Protein AF-A0A3Q9JPT2-F1 (afdb_monomer_lite)

pLDDT: mean 96.61, std 3.3, range [71.19, 98.75]

Foldseek 3Di:
DPPPDADEAAFAALDDDDPPPPGHHLVNCVVVVHQEYEFPPPCCCVPVVQDLLRRLSRLLSNVVSRHDYDYDFFDDPVCVVVVNTVVRRCRNCVSNVVRD

Organism: NCBI:txid167145

Structure (mmCIF, N/CA/C/O backbone):
data_AF-A0A3Q9JPT2-F1
#
_entry.id   AF-A0A3Q9JPT2-F1
#
loop_
_atom_site.group_PDB
_atom_site.id
_atom_site.type_symbol
_atom_site.label_atom_id
_atom_site.label_alt_id
_atom_site.label_comp_id
_atom_site.label_asym_id
_atom_site.label_entity_id
_atom_site.label_seq_id
_atom_site.pdbx_PDB_ins_code
_atom_site.Cartn_x
_atom_site.Cartn_y
_atom_site.Cartn_z
_atom_site.occupancy
_atom_site.B_iso_or_equiv
_atom_site.auth_seq_id
_atom_site.auth_comp_id
_atom_site.auth_asym_id
_atom_site.auth_atom_id
_atom_site.pdbx_PDB_model_num
ATOM 1 N N . ALA A 1 1 ? 16.613 -14.357 -1.418 1.00 71.19 1 ALA A N 1
ATOM 2 C CA . ALA A 1 1 ? 15.953 -14.905 -0.216 1.00 71.19 1 ALA A CA 1
ATOM 3 C C . ALA A 1 1 ? 15.820 -16.420 -0.386 1.00 71.19 1 ALA A C 1
ATOM 5 O O . ALA A 1 1 ? 15.939 -16.871 -1.524 1.00 71.19 1 ALA A O 1
ATOM 6 N N . PRO A 1 2 ? 15.639 -17.210 0.687 1.00 89.12 2 PRO A N 1
ATOM 7 C CA . PRO A 1 2 ? 15.261 -18.620 0.566 1.00 89.12 2 PRO A CA 1
ATOM 8 C C . PRO A 1 2 ? 14.065 -18.806 -0.381 1.00 89.12 2 PRO A C 1
ATOM 10 O O . PRO A 1 2 ? 13.260 -17.889 -0.526 1.00 89.12 2 PRO A O 1
ATOM 13 N N . ALA A 1 3 ? 13.926 -19.979 -1.008 1.00 89.31 3 ALA A N 1
ATOM 14 C CA . ALA A 1 3 ? 12.908 -20.224 -2.041 1.00 89.31 3 ALA A CA 1
ATOM 15 C C . ALA A 1 3 ? 11.451 -19.995 -1.576 1.00 89.31 3 ALA A C 1
ATOM 17 O O . ALA A 1 3 ? 10.565 -19.795 -2.398 1.00 89.31 3 ALA A O 1
ATOM 18 N N . ASN A 1 4 ? 11.205 -20.005 -0.265 1.00 94.50 4 ASN A N 1
ATOM 19 C CA . ASN A 1 4 ? 9.907 -19.796 0.377 1.00 94.50 4 ASN A CA 1
ATOM 20 C C . ASN A 1 4 ? 9.755 -18.412 1.041 1.00 94.50 4 ASN A C 1
ATOM 22 O O . ASN A 1 4 ? 8.855 -18.223 1.855 1.00 94.50 4 ASN A O 1
ATOM 26 N N . VAL A 1 5 ? 10.647 -17.463 0.752 1.00 95.38 5 VAL A N 1
ATOM 27 C CA . VAL A 1 5 ? 10.618 -16.113 1.324 1.00 95.38 5 VAL A CA 1
ATOM 28 C C . VAL A 1 5 ? 10.559 -15.094 0.194 1.00 95.38 5 VAL A C 1
ATOM 30 O O . VAL A 1 5 ? 11.487 -14.983 -0.607 1.00 95.38 5 VAL A O 1
ATOM 33 N N . GLU A 1 6 ? 9.483 -14.312 0.158 1.00 95.62 6 GLU A N 1
ATOM 34 C CA . GLU A 1 6 ? 9.329 -13.188 -0.767 1.00 95.62 6 GLU A CA 1
ATOM 35 C C . GLU A 1 6 ? 9.680 -11.858 -0.079 1.00 95.62 6 GLU A C 1
ATOM 37 O O . GLU A 1 6 ? 9.492 -11.688 1.126 1.00 95.62 6 GLU A O 1
ATOM 42 N N . VAL A 1 7 ? 10.201 -10.903 -0.852 1.00 96.31 7 VAL A N 1
ATOM 43 C CA . VAL A 1 7 ? 10.542 -9.552 -0.379 1.00 96.31 7 VAL A CA 1
ATOM 44 C C . VAL A 1 7 ? 9.420 -8.585 -0.754 1.00 96.31 7 VAL A C 1
ATOM 46 O O . VAL A 1 7 ? 8.910 -8.628 -1.875 1.00 96.31 7 VAL A O 1
ATOM 49 N N . ALA A 1 8 ? 9.072 -7.691 0.173 1.00 98.25 8 ALA A N 1
ATOM 50 C CA . ALA A 1 8 ? 8.089 -6.633 -0.033 1.00 98.25 8 ALA A CA 1
ATOM 51 C C . ALA A 1 8 ? 8.690 -5.250 0.247 1.00 98.25 8 ALA A C 1
ATOM 53 O O . ALA A 1 8 ? 9.423 -5.063 1.220 1.00 98.25 8 ALA A O 1
ATOM 54 N N . ALA A 1 9 ? 8.335 -4.264 -0.575 1.00 98.44 9 ALA A N 1
ATOM 55 C CA . ALA A 1 9 ? 8.610 -2.862 -0.288 1.00 98.44 9 ALA A CA 1
ATOM 56 C C . ALA A 1 9 ? 7.621 -2.311 0.752 1.00 98.44 9 ALA A C 1
ATOM 58 O O . ALA A 1 9 ? 6.463 -2.723 0.813 1.00 98.44 9 ALA A O 1
ATOM 59 N N . GLN A 1 10 ? 8.055 -1.338 1.553 1.00 98.44 10 GLN A N 1
ATOM 60 C CA . GLN A 1 10 ? 7.214 -0.745 2.606 1.00 98.44 10 GLN A CA 1
ATOM 61 C C . GLN A 1 10 ? 6.304 0.392 2.115 1.00 98.44 10 GLN A C 1
ATOM 63 O O . GLN A 1 10 ? 5.416 0.825 2.848 1.00 98.44 10 GLN A O 1
ATOM 68 N N . ASN A 1 11 ? 6.571 0.924 0.921 1.00 98.38 11 ASN A N 1
ATOM 69 C CA . ASN A 1 11 ? 5.793 1.966 0.256 1.00 98.38 11 ASN A CA 1
ATOM 70 C C . ASN A 1 11 ? 6.226 2.052 -1.218 1.00 98.38 11 ASN A C 1
ATOM 72 O O . ASN A 1 11 ? 7.357 1.703 -1.558 1.00 98.38 11 ASN A O 1
ATOM 76 N N . CYS A 1 12 ? 5.354 2.582 -2.071 1.00 98.00 12 CYS A N 1
ATOM 77 C CA . CYS A 1 12 ? 5.700 3.061 -3.406 1.00 98.00 12 CYS A CA 1
ATOM 78 C C . CYS A 1 12 ? 4.824 4.264 -3.779 1.00 98.00 12 CYS A C 1
ATOM 80 O O . CYS A 1 12 ? 3.803 4.546 -3.137 1.00 98.00 12 CYS A O 1
ATOM 82 N N . TYR A 1 13 ? 5.211 4.986 -4.825 1.00 97.62 13 TYR A N 1
ATOM 83 C CA . TYR A 1 13 ? 4.478 6.158 -5.285 1.00 97.62 13 TYR A CA 1
ATOM 84 C C . TYR A 1 13 ? 3.398 5.823 -6.320 1.00 97.62 13 TYR A C 1
ATOM 86 O O . TYR A 1 13 ? 3.350 4.740 -6.894 1.00 97.62 13 TYR A O 1
ATOM 94 N N . LYS A 1 14 ? 2.505 6.787 -6.554 1.00 96.25 14 LYS A N 1
ATOM 95 C CA . LYS A 1 14 ? 1.334 6.684 -7.447 1.00 96.25 14 LYS A CA 1
ATOM 96 C C . LYS A 1 14 ? 1.627 7.059 -8.910 1.00 96.25 14 LYS A C 1
ATOM 98 O O . LYS A 1 14 ? 0.704 7.442 -9.624 1.00 96.25 14 LYS A O 1
ATOM 103 N N . ALA A 1 15 ? 2.893 7.086 -9.312 1.00 94.88 15 ALA A N 1
ATOM 104 C CA . ALA A 1 15 ? 3.306 7.504 -10.647 1.00 94.88 15 ALA A CA 1
ATOM 105 C C . ALA A 1 15 ? 4.548 6.732 -11.096 1.00 94.88 15 ALA A C 1
ATOM 107 O O . ALA A 1 15 ? 5.367 6.328 -10.271 1.00 94.88 15 ALA A O 1
ATOM 108 N N . GLU A 1 16 ? 4.670 6.545 -12.408 1.00 91.44 16 GLU A N 1
ATOM 109 C CA . GLU A 1 16 ? 5.783 5.834 -13.041 1.00 91.44 16 GLU A CA 1
ATOM 110 C C . GLU A 1 16 ? 7.091 6.623 -12.923 1.00 91.44 16 GLU A C 1
ATOM 112 O O . GLU A 1 16 ? 8.113 6.091 -12.493 1.00 91.44 16 GLU A O 1
ATOM 117 N N . LYS A 1 17 ? 7.028 7.905 -13.297 1.00 91.56 17 LYS A N 1
ATOM 118 C CA . LYS A 1 17 ? 8.153 8.836 -13.377 1.00 91.56 17 LYS A CA 1
ATOM 119 C C . LYS A 1 17 ? 7.691 10.269 -13.129 1.00 91.56 17 LYS A C 1
ATOM 121 O O . LYS A 1 17 ? 6.513 10.590 -13.281 1.00 91.56 17 LYS A O 1
ATOM 126 N N . GLY A 1 18 ? 8.633 11.132 -12.771 1.00 91.12 18 GLY A N 1
ATOM 127 C CA . GLY A 1 18 ? 8.408 12.555 -12.532 1.00 91.12 18 GLY A CA 1
ATOM 128 C C . GLY A 1 18 ? 9.386 13.106 -11.500 1.00 91.12 18 GLY A C 1
ATOM 129 O O . GLY A 1 18 ? 10.217 12.370 -10.970 1.00 91.12 18 GLY A O 1
ATOM 130 N N . ALA A 1 19 ? 9.275 14.398 -11.201 1.00 93.62 19 ALA A N 1
ATOM 131 C CA . ALA A 1 19 ? 10.090 15.069 -10.190 1.00 93.62 19 ALA A CA 1
ATOM 132 C C . ALA A 1 19 ? 9.610 14.729 -8.760 1.00 93.62 19 ALA A C 1
ATOM 134 O O . ALA A 1 19 ? 9.123 15.589 -8.031 1.00 93.62 19 ALA A O 1
ATOM 135 N N . PHE A 1 20 ? 9.718 13.452 -8.380 1.00 94.69 20 PHE A N 1
ATOM 136 C CA . PHE A 1 20 ? 9.330 12.913 -7.071 1.00 94.69 20 PHE A CA 1
ATOM 137 C C . PHE A 1 20 ? 10.570 12.471 -6.285 1.00 94.69 20 PHE A C 1
ATOM 139 O O . PHE A 1 20 ? 10.771 11.289 -6.016 1.00 94.69 20 PHE A O 1
ATOM 146 N N . THR A 1 21 ? 11.447 13.423 -5.966 1.00 95.75 21 THR A N 1
ATOM 147 C CA . THR A 1 21 ? 12.680 13.153 -5.214 1.00 95.75 21 THR A CA 1
ATOM 148 C C . THR A 1 21 ? 12.378 12.417 -3.90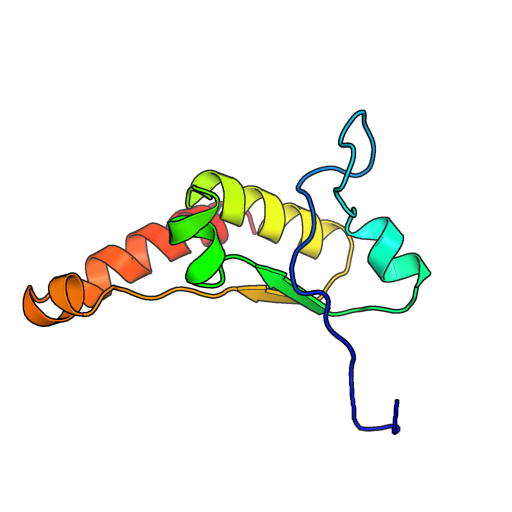6 1.00 95.75 21 THR A C 1
ATOM 150 O O . THR A 1 21 ? 11.544 12.863 -3.124 1.00 95.75 21 THR A O 1
ATOM 153 N N . GLY A 1 22 ? 13.077 11.303 -3.669 1.00 95.25 22 GLY A N 1
ATOM 154 C CA . GLY A 1 22 ? 12.918 10.468 -2.471 1.00 95.25 22 GLY A CA 1
ATOM 155 C C . GLY A 1 22 ? 11.861 9.364 -2.584 1.00 95.25 22 GLY A C 1
ATOM 156 O O . GLY A 1 22 ? 11.765 8.532 -1.685 1.00 95.25 22 GLY A O 1
ATOM 157 N N . GLU A 1 23 ? 11.100 9.311 -3.678 1.00 97.06 23 GLU A N 1
ATOM 158 C CA . GLU A 1 23 ? 10.081 8.285 -3.899 1.00 97.06 23 GLU A CA 1
ATOM 159 C C . GLU A 1 23 ? 10.562 7.160 -4.828 1.00 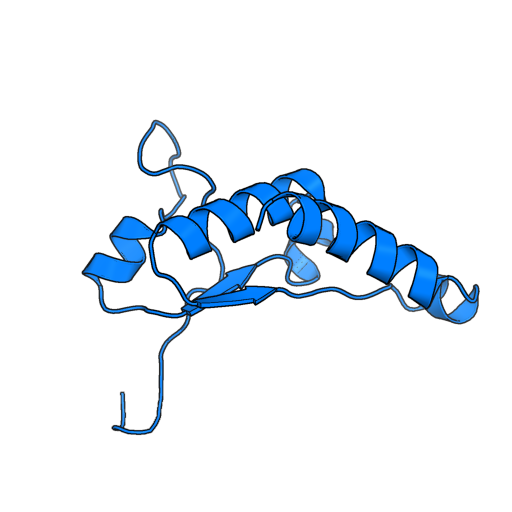97.06 23 GLU A C 1
ATOM 161 O O . GLU A 1 23 ? 11.464 7.332 -5.647 1.00 97.06 23 GLU A O 1
ATOM 166 N N . ILE A 1 24 ? 9.917 5.994 -4.714 1.00 97.19 24 ILE A N 1
ATOM 167 C CA . ILE A 1 24 ? 10.185 4.805 -5.535 1.00 97.19 24 ILE A CA 1
ATOM 168 C C . ILE A 1 24 ? 8.899 4.417 -6.270 1.00 97.19 24 ILE A C 1
ATOM 170 O O . ILE A 1 24 ? 7.837 4.296 -5.650 1.00 97.19 24 ILE A O 1
ATOM 174 N N . SER A 1 25 ? 8.977 4.217 -7.587 1.00 97.19 25 SER A N 1
ATOM 175 C CA . SER A 1 25 ? 7.830 3.776 -8.386 1.00 97.19 25 SER A CA 1
ATOM 176 C C . SER A 1 25 ? 7.663 2.247 -8.355 1.00 97.19 25 SER A C 1
ATOM 178 O O . SER A 1 25 ? 8.632 1.520 -8.121 1.00 97.19 25 SER A O 1
ATOM 180 N N . PRO A 1 26 ? 6.449 1.725 -8.617 1.00 97.31 26 PRO A N 1
ATOM 181 C CA . PRO A 1 26 ? 6.212 0.292 -8.770 1.00 97.31 26 PRO A CA 1
ATOM 182 C C . PRO A 1 26 ? 7.116 -0.388 -9.801 1.00 97.31 26 PRO A C 1
ATOM 184 O O . PRO A 1 26 ? 7.541 -1.516 -9.577 1.00 97.31 26 PRO A O 1
ATOM 187 N N . LEU A 1 27 ? 7.436 0.296 -10.904 1.00 96.50 27 LEU A N 1
ATOM 188 C CA . LEU A 1 27 ? 8.269 -0.261 -11.970 1.00 96.50 27 LEU A CA 1
ATOM 189 C C . LEU A 1 27 ? 9.702 -0.484 -11.484 1.00 96.50 27 LEU A C 1
ATOM 191 O O . LEU A 1 27 ? 10.250 -1.560 -11.682 1.00 96.50 27 LEU A O 1
ATOM 195 N N . VAL A 1 28 ? 10.261 0.479 -10.744 1.00 96.25 28 VAL A N 1
ATOM 196 C CA . VAL A 1 28 ? 11.594 0.330 -10.142 1.00 96.25 28 VAL A CA 1
ATOM 197 C C . VAL A 1 28 ? 11.628 -0.874 -9.196 1.00 96.25 28 VAL A C 1
ATOM 199 O O . VAL A 1 28 ? 12.577 -1.649 -9.221 1.00 96.25 28 VAL A O 1
ATOM 202 N N . LEU A 1 29 ? 10.578 -1.091 -8.394 1.00 97.25 29 LEU A N 1
ATOM 203 C CA . LEU A 1 29 ? 10.489 -2.278 -7.533 1.00 97.25 29 LEU A CA 1
ATOM 204 C C . LEU A 1 29 ? 10.484 -3.582 -8.342 1.00 97.25 29 LEU A C 1
ATOM 206 O O . LEU A 1 29 ? 11.194 -4.524 -7.983 1.00 97.25 29 LEU A O 1
ATOM 210 N N . LYS A 1 30 ? 9.722 -3.624 -9.441 1.00 96.38 30 LYS A N 1
ATOM 211 C CA . LYS A 1 30 ? 9.676 -4.776 -10.350 1.00 96.38 30 LYS A CA 1
ATOM 212 C C . LYS A 1 30 ? 11.033 -5.056 -10.991 1.00 96.38 30 LYS A C 1
ATOM 214 O O . LYS A 1 30 ? 11.417 -6.222 -11.045 1.00 96.38 30 LYS A O 1
ATOM 219 N N . ASP A 1 31 ? 11.766 -4.023 -11.397 1.00 95.62 31 ASP A N 1
ATOM 220 C CA . ASP A 1 31 ? 13.111 -4.155 -11.974 1.00 95.62 31 ASP A CA 1
ATOM 221 C C . ASP A 1 31 ? 14.107 -4.765 -10.972 1.00 95.62 31 ASP A C 1
ATOM 223 O O . ASP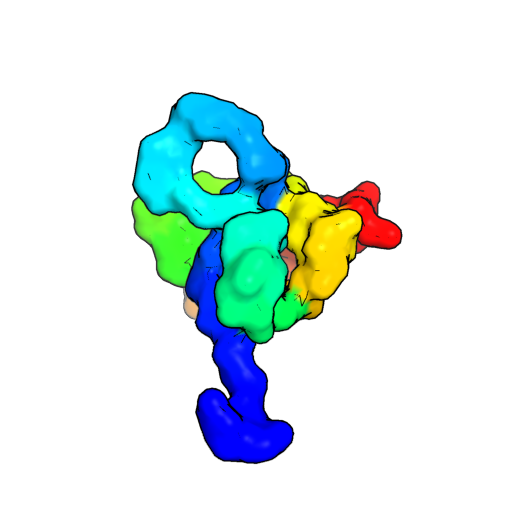 A 1 31 ? 14.980 -5.543 -11.351 1.00 95.62 31 ASP A O 1
ATOM 227 N N . PHE A 1 32 ? 13.929 -4.499 -9.672 1.00 95.19 32 PHE A N 1
ATOM 228 C CA . PHE A 1 32 ? 14.685 -5.145 -8.590 1.00 95.19 32 PHE A CA 1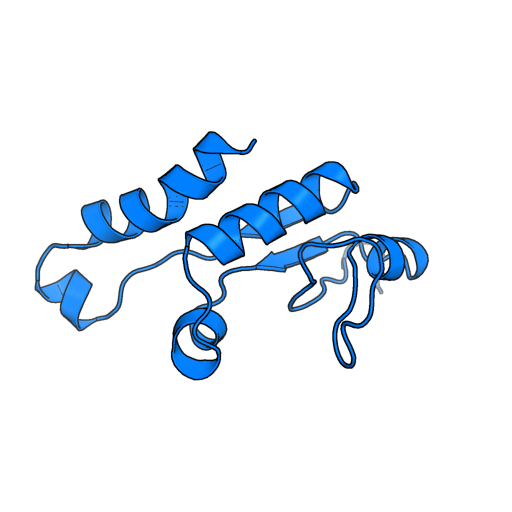
ATOM 229 C C . PHE A 1 32 ? 14.157 -6.537 -8.191 1.00 95.19 32 PHE A C 1
ATOM 231 O O . PHE A 1 32 ? 14.641 -7.129 -7.224 1.00 95.19 32 PHE A O 1
ATOM 238 N N . GLY A 1 33 ? 13.157 -7.076 -8.895 1.00 94.94 33 GLY A N 1
ATOM 239 C CA . GLY A 1 33 ? 12.547 -8.373 -8.591 1.00 94.94 33 GLY A CA 1
ATOM 240 C C . GLY A 1 33 ? 11.648 -8.377 -7.347 1.00 94.94 33 GLY A C 1
ATOM 241 O O . GLY A 1 33 ? 11.269 -9.447 -6.866 1.00 94.94 33 GLY A O 1
ATOM 242 N N . VAL A 1 34 ? 11.288 -7.204 -6.814 1.00 97.31 34 VAL A N 1
ATOM 243 C CA . VAL A 1 34 ? 10.360 -7.066 -5.685 1.00 97.31 34 VAL A CA 1
ATOM 244 C C . VAL A 1 34 ? 8.931 -7.108 -6.219 1.00 97.31 34 VAL A C 1
ATOM 246 O O . VAL A 1 34 ? 8.526 -6.266 -7.016 1.00 97.31 34 VAL A O 1
ATOM 249 N N . ASN A 1 35 ? 8.151 -8.095 -5.776 1.00 96.81 35 ASN A N 1
ATOM 250 C CA . ASN A 1 35 ? 6.804 -8.345 -6.304 1.00 96.81 35 ASN A CA 1
ATOM 251 C C . ASN A 1 35 ? 5.672 -7.912 -5.367 1.00 96.81 35 ASN A C 1
ATOM 253 O O . ASN A 1 35 ? 4.514 -7.942 -5.779 1.00 96.81 35 ASN A O 1
ATOM 257 N N . TRP A 1 36 ? 5.988 -7.509 -4.136 1.00 98.56 36 TRP A N 1
ATOM 258 C CA . TRP A 1 36 ? 5.011 -7.099 -3.132 1.00 98.56 36 TRP A CA 1
ATOM 259 C C . TRP A 1 36 ? 5.264 -5.679 -2.638 1.00 98.56 36 TRP A C 1
ATOM 261 O O . TRP A 1 36 ? 6.411 -5.242 -2.518 1.00 98.56 36 TRP A O 1
ATOM 271 N N . VAL A 1 37 ? 4.193 -4.978 -2.277 1.00 98.75 37 VAL A N 1
ATOM 272 C CA . VAL A 1 37 ? 4.280 -3.682 -1.600 1.00 98.75 37 VAL A CA 1
ATOM 273 C C . VAL A 1 37 ? 3.215 -3.539 -0.518 1.00 98.75 37 VAL A C 1
ATOM 275 O O . VAL A 1 37 ? 2.068 -3.948 -0.696 1.00 98.75 37 VAL A O 1
ATOM 278 N N . ILE A 1 38 ? 3.604 -2.943 0.607 1.00 98.75 38 ILE A N 1
ATOM 279 C CA . ILE A 1 38 ? 2.7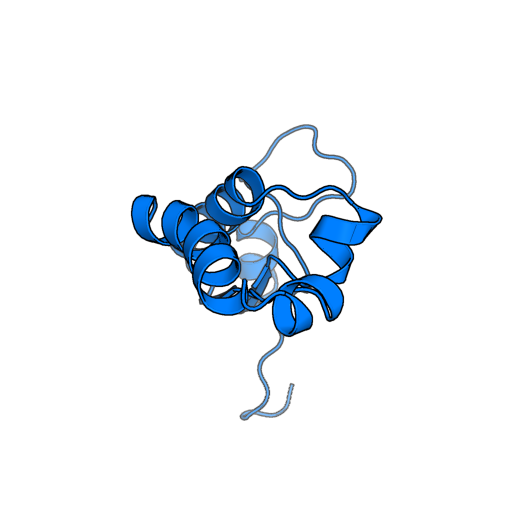06 -2.544 1.691 1.00 98.75 38 ILE A CA 1
ATOM 280 C C . ILE A 1 38 ? 2.236 -1.111 1.433 1.00 98.75 38 ILE A C 1
ATOM 282 O O . ILE A 1 38 ? 3.051 -0.219 1.197 1.00 98.75 38 ILE A O 1
ATOM 286 N N . LEU A 1 39 ? 0.926 -0.874 1.497 1.00 98.62 39 LEU A N 1
ATOM 287 C CA . LEU A 1 39 ? 0.320 0.448 1.322 1.00 98.62 39 LEU A CA 1
ATOM 288 C C . LEU A 1 39 ? -0.757 0.684 2.384 1.00 98.62 39 LEU A C 1
ATOM 290 O O . LEU A 1 39 ? -1.458 -0.241 2.778 1.00 98.62 39 LEU A O 1
ATOM 294 N N . GLY A 1 40 ? -0.878 1.924 2.866 1.00 97.94 40 GLY A N 1
ATOM 295 C CA . GLY A 1 40 ? -1.857 2.285 3.902 1.00 97.94 40 GLY A CA 1
ATOM 296 C C . GLY A 1 40 ? -1.485 1.856 5.325 1.00 97.94 40 GLY A C 1
ATOM 297 O O . GLY A 1 40 ? -2.318 1.903 6.222 1.00 97.94 40 GLY A O 1
ATOM 298 N N . HIS A 1 41 ? -0.241 1.431 5.568 1.00 98.19 41 HIS A N 1
ATOM 299 C CA . HIS A 1 41 ? 0.208 1.053 6.912 1.00 98.19 41 HIS A CA 1
ATOM 300 C C . HIS A 1 41 ? -0.023 2.191 7.914 1.00 98.19 41 HIS A C 1
ATOM 302 O O . HIS A 1 41 ? 0.313 3.329 7.604 1.00 98.19 41 HIS A O 1
ATOM 308 N N . SER A 1 42 ? -0.522 1.893 9.119 1.00 95.75 42 SER A N 1
ATOM 309 C CA . SER A 1 42 ? -1.069 2.883 10.072 1.00 95.75 42 SER A CA 1
ATOM 310 C C . SER A 1 42 ? -0.178 4.097 10.363 1.00 95.75 42 SER A C 1
ATOM 312 O O . SER A 1 42 ? -0.673 5.211 10.517 1.00 95.75 42 SER A O 1
ATOM 314 N N . LYS A 1 43 ? 1.148 3.921 10.357 1.00 93.94 43 LYS A N 1
ATOM 315 C CA . LYS A 1 43 ? 2.101 5.022 10.566 1.00 93.94 43 LYS A CA 1
ATOM 316 C C . LYS A 1 43 ? 2.120 6.024 9.404 1.00 93.94 43 LYS A C 1
ATOM 318 O O . LYS A 1 43 ? 2.495 7.172 9.607 1.00 93.94 43 LYS A O 1
ATOM 323 N N . ARG A 1 44 ? 1.719 5.631 8.190 1.00 97.25 44 ARG A N 1
ATOM 324 C CA . ARG A 1 44 ? 1.706 6.503 7.005 1.00 97.25 44 ARG A CA 1
ATOM 325 C C . ARG A 1 44 ? 0.561 7.522 7.023 1.00 97.25 44 ARG A C 1
ATOM 327 O O . ARG A 1 44 ? 0.872 8.703 6.898 1.00 97.25 44 ARG A O 1
ATOM 334 N N . PRO A 1 45 ? -0.712 7.154 7.257 1.00 94.94 45 PRO A N 1
ATOM 335 C CA . PRO A 1 45 ? -1.762 8.142 7.501 1.00 94.94 45 PRO A CA 1
ATOM 336 C C . PRO A 1 45 ? -1.451 9.054 8.692 1.00 94.94 45 PRO A C 1
ATOM 338 O O . PRO A 1 45 ? -1.579 10.268 8.578 1.00 94.94 45 PRO A O 1
ATOM 341 N N . GLN A 1 46 ? -0.976 8.481 9.805 1.00 92.94 46 GLN A N 1
ATOM 342 C CA . GLN A 1 46 ? -0.769 9.219 11.056 1.00 92.94 46 GLN A CA 1
ATOM 343 C C . GLN A 1 46 ? 0.407 10.206 11.007 1.00 92.94 46 GLN A C 1
ATOM 345 O O . GLN A 1 46 ? 0.277 11.321 11.498 1.00 92.94 46 GLN A O 1
ATOM 350 N N . ILE A 1 47 ? 1.550 9.813 10.431 1.00 96.25 47 ILE A N 1
ATOM 351 C CA . ILE A 1 47 ? 2.778 10.631 10.427 1.00 96.25 47 ILE A CA 1
ATOM 352 C C . ILE A 1 47 ? 2.931 11.407 9.113 1.00 96.25 47 ILE A C 1
ATOM 354 O O . ILE A 1 47 ? 3.370 12.552 9.117 1.00 96.25 47 ILE A O 1
ATOM 358 N N . PHE A 1 48 ? 2.573 10.791 7.982 1.00 96.75 48 PHE A N 1
ATOM 359 C CA . PHE A 1 48 ? 2.796 11.347 6.642 1.00 96.75 48 PHE A CA 1
ATOM 360 C C . PHE A 1 48 ? 1.519 11.906 5.994 1.00 96.75 48 PHE A C 1
ATOM 362 O O . PHE A 1 48 ? 1.576 12.391 4.864 1.00 96.75 48 PHE A O 1
ATOM 369 N N . GLY A 1 49 ? 0.367 11.841 6.673 1.00 96.44 49 GLY A N 1
ATOM 370 C CA . GLY A 1 49 ? -0.885 12.435 6.197 1.00 96.44 49 GLY A CA 1
ATOM 371 C C . GLY A 1 49 ? -1.459 11.771 4.941 1.00 96.44 49 GLY A C 1
ATOM 372 O O . GLY A 1 49 ? -2.124 12.424 4.134 1.00 96.44 49 GLY A O 1
ATOM 373 N N . GLU A 1 50 ? -1.186 10.483 4.722 1.00 97.62 50 GLU A N 1
ATOM 374 C CA . GLU A 1 50 ? -1.749 9.770 3.576 1.00 97.62 50 GLU A CA 1
ATOM 375 C C . GLU A 1 50 ? -3.263 9.581 3.722 1.00 97.62 50 GLU A C 1
ATOM 377 O O . GLU A 1 50 ? -3.727 8.835 4.576 1.00 97.62 50 GLU A O 1
ATOM 382 N N . SER A 1 51 ? -4.034 10.238 2.854 1.00 98.06 51 SER A N 1
ATOM 383 C CA . SER A 1 51 ? -5.490 10.056 2.783 1.00 98.06 51 SER A CA 1
ATOM 384 C C . SER A 1 51 ? -5.886 8.744 2.100 1.00 98.06 51 SER A C 1
ATOM 386 O O . SER A 1 51 ? -5.180 8.269 1.206 1.00 98.06 51 SER A O 1
ATOM 388 N N . ASP A 1 52 ? -7.088 8.241 2.395 1.00 97.94 52 ASP A N 1
ATOM 389 C CA . ASP A 1 52 ? -7.659 7.046 1.747 1.00 97.94 52 ASP A CA 1
ATOM 390 C C . ASP A 1 52 ? -7.666 7.163 0.218 1.00 97.94 52 ASP A C 1
ATOM 392 O O . ASP A 1 52 ? -7.329 6.229 -0.508 1.00 97.94 52 ASP A O 1
ATOM 396 N N . LYS A 1 53 ? -7.955 8.364 -0.304 1.00 98.00 53 LYS A N 1
ATOM 397 C CA . LYS A 1 53 ? -7.906 8.650 -1.747 1.00 98.00 53 LYS A CA 1
ATOM 398 C C . LYS A 1 53 ? -6.495 8.523 -2.318 1.00 98.00 53 LYS A C 1
ATOM 400 O O . LYS A 1 53 ? -6.341 8.108 -3.469 1.00 98.00 53 LYS A O 1
ATOM 405 N N . LEU A 1 54 ? -5.469 8.937 -1.571 1.00 98.06 54 LEU A N 1
ATOM 406 C CA . LEU A 1 54 ? -4.077 8.796 -1.992 1.00 98.06 54 LEU A CA 1
ATOM 407 C C . LEU A 1 54 ? -3.653 7.328 -1.962 1.00 98.06 54 LEU A C 1
ATOM 409 O O . LEU A 1 54 ? -3.080 6.857 -2.944 1.00 98.06 54 LEU A O 1
ATOM 413 N N . ILE A 1 55 ? -3.973 6.617 -0.881 1.00 98.31 55 ILE A N 1
ATOM 414 C CA . ILE A 1 55 ? -3.680 5.190 -0.723 1.00 98.31 55 ILE A CA 1
ATOM 415 C C . ILE A 1 55 ? -4.337 4.405 -1.856 1.00 98.31 55 ILE A C 1
ATOM 417 O O . ILE A 1 55 ? -3.643 3.694 -2.572 1.00 98.31 55 ILE A O 1
ATOM 421 N N . ALA A 1 56 ? -5.619 4.634 -2.136 1.00 98.38 56 ALA A N 1
ATOM 422 C CA . ALA A 1 56 ? -6.320 3.974 -3.232 1.00 98.38 56 ALA A CA 1
ATOM 423 C C . ALA A 1 56 ? -5.694 4.241 -4.612 1.00 98.38 56 ALA A C 1
ATOM 425 O O . ALA A 1 56 ? -5.632 3.344 -5.452 1.00 98.38 56 ALA A O 1
ATOM 426 N N . LYS A 1 57 ? -5.177 5.456 -4.858 1.00 98.19 57 LYS A N 1
ATOM 427 C CA . LYS A 1 57 ? -4.406 5.749 -6.081 1.00 98.19 57 LYS A CA 1
ATOM 428 C C . LYS A 1 57 ? -3.104 4.949 -6.136 1.00 98.19 57 LYS A C 1
ATOM 430 O O . LYS A 1 57 ? -2.780 4.435 -7.199 1.00 98.19 57 LYS A O 1
ATOM 435 N N . LYS A 1 58 ? -2.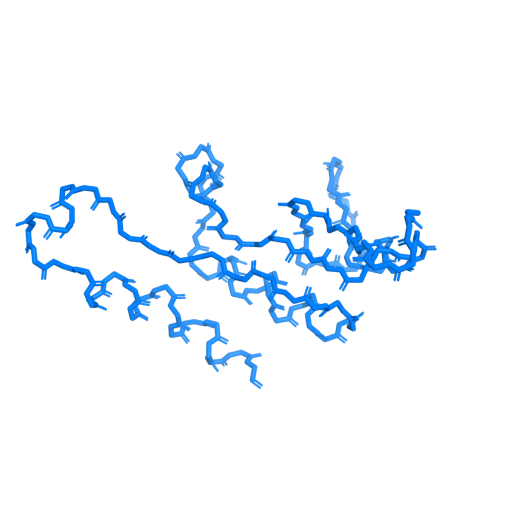373 4.837 -5.022 1.00 98.44 58 LYS A N 1
ATOM 436 C CA . LYS A 1 58 ? -1.151 4.020 -4.943 1.00 98.44 58 LYS A CA 1
ATOM 437 C C . LYS A 1 58 ? -1.454 2.536 -5.158 1.00 98.44 58 LYS A C 1
ATOM 439 O O . LYS A 1 58 ? -0.752 1.904 -5.933 1.00 98.44 58 LYS A O 1
ATOM 444 N N . VAL A 1 59 ? -2.509 2.010 -4.529 1.00 98.62 59 VAL A N 1
ATOM 445 C CA . VAL A 1 59 ? -2.935 0.605 -4.644 1.00 98.62 59 VAL A CA 1
ATOM 446 C C . VAL A 1 59 ? -3.276 0.263 -6.091 1.00 98.62 59 VAL A C 1
ATOM 448 O O . VAL A 1 59 ? -2.674 -0.642 -6.659 1.00 98.62 59 VAL A O 1
ATOM 451 N N . SER A 1 60 ? -4.181 1.027 -6.708 1.00 98.25 60 SER A N 1
ATOM 452 C CA . SER A 1 60 ? -4.584 0.825 -8.105 1.00 98.25 60 SER A CA 1
ATOM 453 C C . SER A 1 60 ? -3.384 0.910 -9.056 1.00 98.25 60 SER A C 1
ATOM 455 O O . SER A 1 60 ? -3.211 0.042 -9.906 1.00 98.25 60 SER A O 1
ATOM 457 N N . PHE A 1 61 ? -2.489 1.884 -8.846 1.00 98.12 61 PHE A N 1
ATOM 458 C CA . PHE A 1 61 ? -1.288 2.035 -9.667 1.00 98.12 61 PHE A CA 1
ATOM 459 C C . PHE A 1 61 ? -0.260 0.908 -9.462 1.00 98.12 61 PHE A C 1
ATOM 461 O O . PHE A 1 61 ? 0.377 0.470 -10.415 1.00 98.12 61 PHE A O 1
ATOM 468 N N . ALA A 1 62 ? -0.082 0.406 -8.239 1.00 98.38 62 ALA A N 1
ATOM 469 C CA . ALA A 1 62 ? 0.798 -0.730 -7.973 1.00 98.38 62 ALA A CA 1
ATOM 470 C C . ALA A 1 62 ? 0.268 -2.015 -8.633 1.00 98.38 62 ALA A C 1
ATOM 472 O O . ALA A 1 62 ? 1.028 -2.717 -9.303 1.00 98.38 62 ALA A O 1
ATOM 473 N N . LEU A 1 63 ? -1.038 -2.276 -8.508 1.00 98.19 63 LEU A N 1
ATOM 474 C CA . LEU A 1 63 ? -1.700 -3.423 -9.134 1.00 98.19 63 LEU A CA 1
ATOM 475 C C . LEU A 1 63 ? -1.625 -3.352 -10.665 1.00 98.19 63 LEU A C 1
ATOM 477 O O . LEU A 1 63 ? -1.255 -4.340 -11.297 1.00 98.19 63 LEU A O 1
ATOM 481 N N . SER A 1 64 ? -1.883 -2.182 -11.266 1.00 97.56 64 SER A N 1
ATOM 482 C CA . SER A 1 64 ? -1.805 -2.005 -12.725 1.00 97.56 64 SER A CA 1
ATOM 483 C C . SER A 1 64 ? -0.396 -2.215 -13.290 1.00 97.56 64 SER A C 1
ATOM 485 O O . SER A 1 64 ? -0.248 -2.444 -14.484 1.00 97.56 64 SER A O 1
ATOM 487 N N . ASN A 1 65 ? 0.636 -2.137 -12.444 1.00 97.50 65 ASN A N 1
ATOM 488 C CA . ASN A 1 65 ? 2.036 -2.377 -12.800 1.00 97.50 65 ASN A CA 1
ATOM 489 C C . ASN A 1 65 ? 2.545 -3.757 -12.338 1.00 97.50 65 ASN A C 1
ATOM 491 O O . ASN A 1 65 ? 3.750 -4.006 -12.302 1.00 97.50 65 ASN A O 1
ATOM 495 N N . GLY A 1 66 ? 1.641 -4.677 -11.983 1.00 96.75 66 GLY A N 1
ATOM 496 C CA . GLY A 1 66 ? 1.982 -6.076 -11.717 1.00 96.75 66 GLY A CA 1
ATOM 497 C C . GLY A 1 66 ? 2.683 -6.331 -10.380 1.00 96.75 66 GLY A C 1
ATOM 498 O O . GLY A 1 66 ? 3.349 -7.365 -10.233 1.00 96.75 66 GLY A O 1
ATOM 499 N N . LEU A 1 67 ? 2.558 -5.410 -9.416 1.00 98.25 67 LEU A N 1
ATOM 500 C CA . LEU A 1 67 ? 2.840 -5.696 -8.011 1.00 98.25 67 LEU A CA 1
ATOM 501 C C . LEU A 1 67 ? 1.616 -6.324 -7.347 1.00 98.25 67 LEU A C 1
ATOM 503 O O . LEU A 1 67 ? 0.474 -5.973 -7.634 1.00 98.25 67 LEU A O 1
ATOM 507 N N . LYS A 1 68 ? 1.868 -7.208 -6.389 1.00 98.38 68 LYS A N 1
ATOM 508 C CA . LYS A 1 68 ? 0.878 -7.651 -5.412 1.00 98.38 68 LYS A CA 1
ATOM 509 C C . LYS A 1 68 ? 0.866 -6.659 -4.247 1.00 98.38 68 LYS A C 1
ATOM 511 O O . LYS A 1 68 ? 1.915 -6.162 -3.829 1.00 98.38 68 LYS A O 1
ATOM 516 N N . VAL A 1 69 ? -0.313 -6.355 -3.715 1.00 98.50 69 VAL A N 1
ATOM 517 C CA . VAL A 1 69 ? -0.474 -5.299 -2.707 1.00 98.50 69 VAL A CA 1
ATOM 518 C C . VAL A 1 69 ? -0.969 -5.875 -1.387 1.00 98.50 69 VAL A C 1
ATOM 520 O O . VAL A 1 69 ? -1.987 -6.559 -1.341 1.00 98.50 69 VAL A O 1
ATOM 523 N N . ILE A 1 70 ? -0.269 -5.537 -0.305 1.00 98.62 70 ILE A N 1
ATOM 524 C CA . ILE A 1 70 ? -0.735 -5.690 1.074 1.00 98.62 70 ILE A CA 1
ATOM 525 C C . ILE A 1 70 ? -1.354 -4.347 1.468 1.00 98.62 70 ILE A C 1
ATOM 527 O O . ILE A 1 70 ? -0.646 -3.406 1.836 1.00 98.62 70 ILE A O 1
ATOM 531 N N . SER A 1 71 ? -2.675 -4.239 1.326 1.00 97.62 71 SER A N 1
ATOM 532 C CA . SER A 1 71 ? -3.409 -3.027 1.691 1.00 97.62 71 SER A CA 1
ATOM 533 C C . SER A 1 71 ? -3.771 -3.068 3.170 1.00 97.62 71 SER A C 1
ATOM 535 O O . SER A 1 71 ? -4.607 -3.867 3.585 1.00 97.62 71 SER A O 1
ATOM 537 N N . CYS A 1 72 ? -3.148 -2.209 3.969 1.00 98.38 72 CYS A N 1
ATOM 538 C CA . CYS A 1 72 ? -3.464 -2.080 5.383 1.00 98.38 72 CYS A CA 1
ATOM 539 C C . CYS A 1 72 ? -4.655 -1.138 5.580 1.00 98.38 72 CYS A C 1
ATOM 541 O O . CYS A 1 72 ? -4.706 -0.054 5.001 1.00 98.38 72 CYS A O 1
ATOM 543 N N . ILE A 1 73 ? -5.578 -1.564 6.434 1.00 97.69 73 ILE A N 1
ATOM 544 C CA . ILE A 1 73 ? -6.752 -0.825 6.899 1.00 97.69 73 ILE A CA 1
ATOM 545 C C . ILE A 1 73 ? -6.888 -1.067 8.403 1.00 97.69 73 ILE A C 1
ATOM 547 O O . ILE A 1 73 ? -6.311 -2.021 8.932 1.00 97.69 73 ILE A O 1
ATOM 551 N N . GLY A 1 74 ? -7.637 -0.214 9.083 1.00 97.31 74 GLY A N 1
ATOM 552 C CA . GLY A 1 74 ? -7.910 -0.349 10.504 1.00 97.31 74 GLY A CA 1
ATOM 553 C C . GLY A 1 74 ? -8.271 0.976 11.153 1.00 97.31 74 GLY A C 1
ATOM 554 O O . GLY A 1 74 ? -7.901 2.056 10.683 1.00 97.31 74 GLY A O 1
ATOM 555 N N . GLU A 1 75 ? -9.000 0.855 12.246 1.00 97.50 75 GLU A N 1
ATOM 556 C CA . GLU A 1 75 ? -9.410 1.934 13.124 1.00 97.50 75 GLU A CA 1
ATOM 557 C C . GLU A 1 75 ? -8.405 2.175 14.262 1.00 97.50 75 GLU A C 1
ATOM 559 O O . GLU A 1 75 ? -7.542 1.344 14.567 1.00 97.50 75 GLU A O 1
ATOM 564 N N . THR A 1 76 ? -8.520 3.328 14.914 1.00 96.25 76 THR A N 1
ATOM 565 C CA . THR A 1 76 ? -7.837 3.605 16.182 1.00 96.25 76 THR A CA 1
ATOM 566 C C . THR A 1 76 ? -8.562 2.954 17.363 1.00 96.25 76 THR A C 1
ATOM 568 O O . THR A 1 76 ? -9.711 2.526 17.257 1.00 96.25 76 THR A O 1
ATOM 571 N N . LEU A 1 77 ? -7.902 2.907 18.525 1.00 96.44 77 LEU A N 1
ATOM 572 C CA . LEU A 1 77 ? -8.533 2.418 19.753 1.00 96.44 77 LEU A CA 1
ATOM 573 C C . LEU A 1 77 ? -9.809 3.212 20.086 1.00 96.44 77 LEU A C 1
ATOM 575 O O . LEU A 1 77 ? -10.857 2.608 20.293 1.00 96.44 77 LEU A O 1
ATOM 579 N N . ASP A 1 78 ? -9.749 4.544 20.022 1.00 97.69 78 ASP A N 1
ATOM 580 C CA . ASP A 1 78 ? -10.893 5.424 20.297 1.00 97.69 78 ASP A CA 1
ATOM 581 C C . ASP A 1 78 ? -12.056 5.200 19.316 1.00 97.69 78 ASP A C 1
ATOM 583 O O . ASP A 1 78 ? -13.229 5.240 19.687 1.00 97.69 78 ASP A O 1
ATOM 587 N N . GLU A 1 79 ? -11.754 4.955 18.038 1.00 97.88 79 GLU A N 1
ATOM 588 C CA . GLU A 1 79 ? -12.770 4.643 17.031 1.00 97.88 79 GLU A CA 1
ATOM 589 C C . GLU A 1 79 ? -13.441 3.298 17.305 1.00 97.88 79 GLU A C 1
ATOM 591 O O . GLU A 1 79 ? -14.662 3.180 17.160 1.00 97.88 79 GLU A O 1
ATOM 596 N N . ARG A 1 80 ? -12.662 2.303 17.739 1.00 97.88 80 ARG A N 1
ATOM 597 C CA . ARG A 1 80 ? -13.173 0.992 18.135 1.00 97.88 80 ARG A CA 1
ATOM 598 C C . ARG A 1 80 ? -14.072 1.087 19.364 1.00 97.88 80 ARG A C 1
ATOM 600 O O . ARG A 1 80 ? -15.179 0.555 19.340 1.00 97.88 80 ARG A O 1
ATOM 607 N N . GLU A 1 81 ? -13.632 1.781 20.411 1.00 98.06 81 GLU A N 1
ATOM 608 C CA . GLU A 1 81 ? -14.414 1.985 21.640 1.00 98.06 81 GLU A CA 1
ATOM 609 C C . GLU A 1 81 ? -15.695 2.789 21.381 1.00 98.06 81 GLU A C 1
ATOM 611 O O . GLU A 1 81 ? -16.725 2.544 22.006 1.00 98.06 81 GLU A O 1
ATOM 616 N N . ALA A 1 82 ? -15.676 3.679 20.385 1.00 98.44 82 ALA A N 1
ATOM 617 C CA . ALA A 1 82 ? -16.856 4.396 19.913 1.00 98.44 82 ALA A CA 1
ATOM 618 C C . ALA A 1 82 ? -17.757 3.584 18.955 1.00 98.44 82 ALA A C 1
ATOM 620 O O . ALA A 1 82 ? -18.698 4.151 18.393 1.00 98.44 82 ALA A O 1
ATOM 621 N N . GLY A 1 83 ? -17.472 2.298 18.712 1.00 98.25 83 GLY A N 1
ATOM 622 C CA . GLY A 1 83 ? -18.264 1.434 17.830 1.00 98.25 83 GLY A CA 1
ATOM 623 C C . GLY A 1 83 ? -18.199 1.813 16.345 1.00 98.25 83 GLY A C 1
ATOM 624 O O . GLY A 1 83 ? -19.137 1.548 15.597 1.00 98.25 83 GLY A O 1
ATOM 625 N N . LYS A 1 84 ? -17.119 2.470 15.898 1.00 98.56 84 LYS A N 1
ATOM 626 C CA . LYS A 1 84 ? -16.974 2.995 14.526 1.00 98.56 84 LYS A CA 1
ATOM 627 C C . LYS A 1 84 ? -16.180 2.086 13.585 1.00 98.56 84 LYS A C 1
ATOM 629 O O . LYS A 1 84 ? -16.007 2.471 12.429 1.00 98.56 84 LYS A O 1
ATOM 634 N N . THR A 1 85 ? -15.731 0.909 14.029 1.00 98.19 85 THR A N 1
ATOM 635 C CA . THR A 1 85 ? -14.875 -0.009 13.249 1.00 98.19 85 THR A CA 1
ATOM 636 C C . THR A 1 85 ? -15.385 -0.230 11.823 1.00 98.19 85 THR A C 1
ATOM 638 O O . THR A 1 85 ? -14.664 0.054 10.869 1.00 98.19 85 THR A O 1
ATOM 641 N N . GLU A 1 86 ? -16.645 -0.646 11.646 1.00 98.38 86 GLU A N 1
ATOM 642 C CA . GLU A 1 86 ? -17.202 -0.904 10.308 1.00 98.38 86 GLU A CA 1
ATOM 643 C C . GLU A 1 86 ? -17.207 0.345 9.427 1.00 98.38 86 GLU A C 1
ATOM 645 O O . GLU A 1 86 ? -16.817 0.290 8.263 1.00 98.38 86 GLU A O 1
ATOM 650 N N . LYS A 1 87 ? -17.592 1.497 9.988 1.00 98.50 87 LYS A N 1
ATOM 651 C CA . LYS A 1 87 ? -17.614 2.768 9.260 1.00 98.50 87 LYS A CA 1
ATOM 652 C C . LYS A 1 87 ? -16.215 3.163 8.789 1.00 98.50 87 LYS A C 1
ATOM 654 O O . LYS A 1 87 ? -16.064 3.605 7.649 1.00 98.50 87 LYS A O 1
ATOM 659 N N . VAL A 1 88 ? -15.209 3.028 9.652 1.00 98.19 88 VAL A N 1
ATOM 660 C CA . VAL A 1 88 ? -13.815 3.372 9.336 1.00 98.19 88 VAL A CA 1
ATOM 661 C C . VAL A 1 88 ? -13.275 2.437 8.257 1.00 98.19 88 VAL A C 1
ATOM 663 O O . VAL A 1 88 ? -12.830 2.903 7.209 1.00 98.19 88 VAL A O 1
ATOM 666 N N . VAL A 1 89 ? -13.405 1.125 8.457 1.00 97.94 89 VAL A N 1
ATOM 667 C CA . VAL A 1 89 ? -12.944 0.106 7.505 1.00 97.94 89 VAL A CA 1
ATOM 668 C C . VAL A 1 89 ? -13.647 0.244 6.151 1.00 97.94 89 VAL A C 1
ATOM 670 O O . VAL A 1 89 ? -12.992 0.187 5.109 1.00 97.94 89 VAL A O 1
ATOM 673 N N . PHE A 1 90 ? -14.956 0.502 6.133 1.00 98.44 90 PHE A N 1
ATOM 674 C CA . PHE A 1 90 ? -15.698 0.773 4.901 1.00 98.44 90 PHE A CA 1
ATOM 675 C C . PHE A 1 90 ? -15.175 2.025 4.187 1.00 98.44 90 PHE A C 1
ATOM 677 O O . PHE A 1 90 ? -14.930 2.000 2.983 1.00 98.44 90 PHE A O 1
ATOM 684 N N . THR A 1 91 ? -14.941 3.110 4.930 1.00 98.12 91 THR A N 1
ATOM 685 C CA . THR A 1 91 ? -14.426 4.374 4.374 1.00 98.12 91 THR A CA 1
ATOM 686 C C . THR A 1 91 ? -13.040 4.200 3.749 1.00 98.12 91 THR A C 1
ATOM 688 O O . THR A 1 91 ? -12.771 4.771 2.695 1.00 98.12 91 THR A O 1
ATOM 691 N N . GLN A 1 92 ? -12.181 3.372 4.348 1.00 98.25 92 GLN A N 1
ATOM 692 C CA . GLN A 1 92 ? -10.835 3.090 3.840 1.00 98.25 92 GLN A CA 1
ATOM 693 C C . GLN A 1 92 ? -10.848 2.142 2.628 1.00 98.25 92 GLN A C 1
ATOM 695 O O . GLN A 1 92 ? -10.081 2.327 1.680 1.00 98.25 92 GLN A O 1
ATOM 700 N N . THR A 1 93 ? -11.726 1.134 2.627 1.00 98.06 93 THR A N 1
ATOM 701 C CA . THR A 1 93 ? -11.795 0.114 1.563 1.00 98.06 93 THR A CA 1
ATOM 702 C C . THR A 1 93 ? -12.561 0.576 0.328 1.00 98.06 93 THR A C 1
ATOM 704 O O . THR A 1 93 ? -12.171 0.237 -0.790 1.00 98.06 93 THR A O 1
ATOM 707 N N . GLN A 1 94 ? -13.608 1.389 0.486 1.00 98.44 94 GLN A N 1
ATOM 708 C CA . GLN A 1 94 ? -14.456 1.828 -0.624 1.00 98.44 94 GLN A CA 1
ATOM 709 C C . GLN A 1 94 ? -13.673 2.555 -1.741 1.00 98.44 94 GLN A C 1
ATOM 711 O O . GLN A 1 94 ? -13.857 2.211 -2.910 1.00 98.44 94 GLN A O 1
ATOM 716 N N . PRO A 1 95 ? -12.759 3.509 -1.464 1.00 98.12 95 PRO A N 1
ATOM 717 C CA . PRO A 1 95 ? -11.970 4.156 -2.509 1.00 98.12 95 PRO A CA 1
ATOM 718 C C . PRO A 1 95 ? -11.042 3.199 -3.261 1.00 98.12 95 PRO A C 1
ATOM 720 O O . PRO A 1 95 ? -10.758 3.451 -4.432 1.00 98.12 95 PRO A O 1
ATOM 723 N N . ILE A 1 96 ? -10.561 2.138 -2.600 1.00 97.69 96 ILE A N 1
ATOM 724 C CA . ILE A 1 96 ? -9.746 1.088 -3.224 1.00 97.69 96 ILE A CA 1
ATOM 725 C C . ILE A 1 96 ? -10.624 0.259 -4.158 1.00 97.69 96 ILE A C 1
ATOM 727 O O . ILE A 1 96 ? -10.296 0.148 -5.335 1.00 97.69 96 ILE A O 1
ATOM 731 N N . ALA A 1 97 ? -11.757 -0.243 -3.657 1.00 97.50 97 ALA A N 1
ATOM 732 C CA . ALA A 1 97 ? -12.709 -1.042 -4.426 1.00 97.50 97 ALA A CA 1
ATOM 733 C C . ALA A 1 97 ? -13.221 -0.307 -5.674 1.00 97.50 97 ALA A C 1
ATOM 735 O O . ALA A 1 97 ? -13.352 -0.903 -6.729 1.00 97.50 97 ALA A O 1
ATOM 736 N N . ASN A 1 98 ? -13.429 1.010 -5.595 1.00 97.69 98 ASN A N 1
ATOM 737 C CA . ASN A 1 98 ? -13.861 1.821 -6.738 1.00 97.69 98 ASN A CA 1
ATOM 738 C C . ASN A 1 98 ? -12.792 1.992 -7.842 1.00 97.69 98 ASN A C 1
ATOM 740 O O . ASN A 1 98 ? -13.061 2.648 -8.850 1.00 97.69 98 ASN A O 1
ATOM 744 N N . LYS A 1 99 ? -11.554 1.526 -7.630 1.00 93.69 99 LYS A N 1
ATOM 745 C CA . LYS A 1 99 ? -10.410 1.729 -8.537 1.00 93.69 99 LYS A CA 1
ATOM 746 C C . LYS A 1 99 ? -9.794 0.440 -9.078 1.00 93.69 99 LYS A C 1
ATOM 748 O O . LYS A 1 99 ? -8.827 0.539 -9.841 1.00 93.69 99 LYS A O 1
ATOM 753 N N . ILE A 1 100 ? -10.288 -0.711 -8.641 1.00 90.06 100 ILE A N 1
ATOM 754 C CA . ILE A 1 100 ? -9.857 -2.041 -9.080 1.00 90.06 100 ILE A CA 1
ATOM 755 C C . ILE A 1 100 ? -11.028 -2.740 -9.759 1.00 90.06 100 ILE A C 1
ATOM 757 O O . ILE A 1 100 ? -10.748 -3.513 -10.695 1.00 90.06 100 ILE A O 1
#

Secondary structure (DSSP, 8-state):
--TT---EES---SSSSSS-TT---HHHHHHTT--EEEES-THHHHHH---HHHHHHHHHHHHHTT-EEEE-----HHHHHTT-HHHHHHHHHHHHHTT-

Radius of gyration: 14.63 Å; chains: 1; bounding box: 34×35×35 Å

InterPro domains:
  IPR000652 Triosephosphate isomerase [PF00121] (4-99)
  IPR000652 Triosephosphate isomerase [PS51440] (1-100)
  IPR000652 Triosephosphate isomerase [PTHR21139] (4-100)
  IPR000652 Triosephosphate isomerase [cd00311] (1-100)
  IPR013785 Aldolase-type TIM barrel [G3DSA:3.20.20.70] (1-100)
  IPR035990 Triosephosphate isomerase superfamily [SSF51351] (3-99)

Sequence (100 aa):
APANVEVAAQNCYKAEKGAFTGEISPLVLKDFGVNWVILGHSKRPQIFGESDKLIAKKVSFALSNGLKVISCIGETLDEREAGKTEKVVFTQTQPIANKI